Protein AF-A0A7S6SCW0-F1 (afdb_monomer_lite)

Structure (mmCIF, N/CA/C/O backbone):
data_AF-A0A7S6SCW0-F1
#
_entry.id   AF-A0A7S6SCW0-F1
#
loop_
_atom_site.group_PDB
_atom_site.id
_atom_site.type_symbol
_atom_site.label_atom_id
_atom_site.label_alt_id
_atom_site.label_comp_id
_atom_site.label_asym_id
_atom_site.label_entity_id
_atom_site.label_seq_id
_atom_site.pdbx_PDB_ins_code
_atom_site.Cartn_x
_atom_site.Cartn_y
_atom_site.Cartn_z
_atom_site.occupancy
_atom_site.B_iso_or_equiv
_atom_site.auth_seq_id
_atom_site.auth_comp_id
_atom_site.auth_asym_id
_atom_site.auth_atom_id
_atom_site.pdbx_PDB_model_num
ATOM 1 N N . MET A 1 1 ? -5.479 -10.228 -64.582 1.00 53.72 1 MET A N 1
ATOM 2 C CA . MET A 1 1 ? -6.394 -9.146 -64.143 1.00 53.72 1 MET A CA 1
ATOM 3 C C . MET A 1 1 ? -6.713 -9.190 -62.646 1.00 53.72 1 MET A C 1
ATOM 5 O O . MET A 1 1 ? -6.595 -8.155 -62.009 1.00 53.72 1 MET A O 1
ATOM 9 N N . PHE A 1 2 ? -7.020 -10.353 -62.052 1.00 53.50 2 PHE A N 1
ATOM 10 C CA . PHE A 1 2 ? -7.329 -10.479 -60.612 1.00 53.50 2 PHE A CA 1
ATOM 11 C C . PHE A 1 2 ? -6.229 -9.982 -59.652 1.00 53.50 2 PHE A C 1
ATOM 13 O O . PHE A 1 2 ? -6.534 -9.382 -58.626 1.00 53.50 2 PHE A O 1
ATOM 20 N N . ASN A 1 3 ? -4.953 -10.146 -60.015 1.00 61.44 3 ASN A N 1
ATOM 21 C CA . ASN A 1 3 ? -3.828 -9.763 -59.154 1.00 61.44 3 ASN A CA 1
ATOM 22 C C . ASN A 1 3 ? -3.668 -8.235 -58.979 1.00 61.44 3 ASN A C 1
ATOM 24 O O . ASN A 1 3 ? -3.210 -7.774 -57.938 1.00 61.44 3 ASN A O 1
ATOM 28 N N . SER A 1 4 ? -4.083 -7.434 -59.970 1.00 64.56 4 SER A N 1
ATOM 29 C CA . SER A 1 4 ? -4.028 -5.964 -59.875 1.00 64.56 4 SER A CA 1
ATOM 30 C C . SER A 1 4 ? -5.132 -5.397 -58.988 1.00 64.56 4 SER A C 1
ATOM 32 O O . SER A 1 4 ? -4.888 -4.445 -58.259 1.00 64.56 4 SER A O 1
ATOM 34 N N . ILE A 1 5 ? -6.328 -5.991 -59.016 1.00 69.31 5 ILE A N 1
ATOM 35 C CA . ILE A 1 5 ? -7.468 -5.528 -58.211 1.00 69.31 5 ILE A CA 1
ATOM 36 C C . ILE A 1 5 ? -7.221 -5.824 -56.728 1.00 69.31 5 ILE A C 1
ATOM 38 O O . ILE A 1 5 ? -7.450 -4.962 -55.886 1.00 69.31 5 ILE A O 1
ATOM 42 N N . TYR A 1 6 ? -6.674 -7.002 -56.412 1.00 76.06 6 TYR A N 1
ATOM 43 C CA . TYR A 1 6 ? -6.307 -7.352 -55.039 1.00 76.06 6 TYR A CA 1
ATOM 44 C C . TYR A 1 6 ? -5.252 -6.399 -54.462 1.00 76.06 6 TYR A C 1
ATOM 46 O O . TYR A 1 6 ? -5.401 -5.921 -53.342 1.00 76.06 6 TYR A O 1
ATOM 54 N N . LYS A 1 7 ? -4.225 -6.053 -55.249 1.00 70.25 7 LYS A N 1
ATOM 55 C CA . LYS A 1 7 ? -3.180 -5.117 -54.817 1.00 70.25 7 LYS A CA 1
ATOM 56 C C . LYS A 1 7 ? -3.740 -3.720 -54.517 1.00 70.25 7 LYS A C 1
ATOM 58 O O . LYS A 1 7 ? -3.428 -3.160 -53.477 1.00 70.25 7 LYS A O 1
ATOM 63 N N . ILE A 1 8 ? -4.642 -3.216 -55.361 1.00 76.88 8 ILE A N 1
ATOM 64 C CA . ILE A 1 8 ? -5.317 -1.925 -55.143 1.00 76.88 8 ILE A CA 1
ATOM 65 C C . ILE A 1 8 ? -6.169 -1.948 -53.864 1.00 76.88 8 ILE A C 1
ATOM 67 O O . ILE A 1 8 ? -6.161 -0.982 -53.106 1.00 76.88 8 ILE A O 1
ATOM 71 N N . LEU A 1 9 ? -6.881 -3.046 -53.592 1.00 73.75 9 LEU A N 1
ATOM 72 C CA . LEU A 1 9 ? -7.688 -3.187 -52.374 1.00 73.75 9 LEU A CA 1
ATOM 73 C C . LEU A 1 9 ? -6.825 -3.250 -51.105 1.00 73.75 9 LEU A C 1
ATOM 75 O O . LEU A 1 9 ? -7.188 -2.651 -50.094 1.00 73.75 9 LEU A O 1
ATOM 79 N N . VAL A 1 10 ? -5.675 -3.928 -51.162 1.00 78.81 10 VAL A N 1
ATOM 80 C CA . VAL A 1 10 ? -4.710 -3.969 -50.052 1.00 78.81 10 VAL A CA 1
ATOM 81 C C . VAL A 1 10 ? -4.093 -2.589 -49.817 1.00 78.81 10 VAL A C 1
ATOM 83 O O . VAL A 1 10 ? -4.071 -2.129 -48.678 1.00 78.81 10 VAL A O 1
ATOM 86 N N . ASP A 1 11 ? -3.677 -1.889 -50.874 1.00 77.44 11 ASP A N 1
ATOM 87 C CA . ASP A 1 11 ? -3.079 -0.552 -50.770 1.00 77.44 11 ASP A CA 1
ATOM 88 C C . ASP A 1 11 ? -4.089 0.480 -50.224 1.00 77.44 11 ASP A C 1
ATOM 90 O O . ASP A 1 11 ? -3.744 1.305 -49.371 1.00 77.44 11 ASP A O 1
ATOM 94 N N . LEU A 1 12 ? -5.363 0.398 -50.631 1.00 79.81 12 LEU A N 1
ATOM 95 C CA . LEU A 1 12 ? -6.448 1.216 -50.074 1.00 79.81 12 LEU A CA 1
ATOM 96 C C . LEU A 1 12 ? -6.732 0.877 -48.606 1.00 79.81 12 LEU A C 1
ATOM 98 O O . LEU A 1 12 ? -6.925 1.787 -47.801 1.00 79.81 12 LEU A O 1
ATOM 102 N N . GLY A 1 13 ? -6.718 -0.408 -48.244 1.00 81.38 13 GLY A N 1
ATOM 103 C CA . GLY A 1 13 ? -6.891 -0.857 -46.863 1.00 81.38 13 GLY A CA 1
ATOM 104 C C . GLY A 1 13 ? -5.778 -0.355 -45.945 1.00 81.38 13 GLY A C 1
ATOM 105 O O . GLY A 1 13 ? -6.064 0.188 -44.880 1.00 81.38 13 GLY A O 1
ATOM 106 N N . ILE A 1 14 ? -4.518 -0.459 -46.378 1.00 82.38 14 ILE A N 1
ATOM 107 C CA . ILE A 1 14 ? -3.354 0.043 -45.633 1.00 82.38 14 ILE A CA 1
ATOM 108 C C . ILE A 1 14 ? -3.441 1.562 -45.482 1.00 82.38 14 ILE A C 1
ATOM 110 O O . ILE A 1 14 ? -3.279 2.082 -44.380 1.00 82.38 14 ILE A O 1
ATOM 114 N N . THR A 1 15 ? -3.753 2.277 -46.565 1.00 81.81 15 THR A N 1
ATOM 115 C CA . THR A 1 15 ? -3.865 3.741 -46.539 1.00 81.81 15 THR A CA 1
ATOM 116 C C . THR A 1 15 ? -4.984 4.197 -45.601 1.00 81.81 15 THR A C 1
ATOM 118 O O . THR A 1 15 ? -4.776 5.091 -44.782 1.00 81.81 15 THR A O 1
ATOM 121 N N . ALA A 1 16 ? -6.149 3.545 -45.651 1.00 80.62 16 ALA A N 1
ATOM 122 C CA . ALA A 1 16 ? -7.259 3.825 -44.747 1.00 80.62 16 ALA A CA 1
ATOM 123 C C . ALA A 1 16 ? -6.897 3.539 -43.281 1.00 80.62 16 ALA A C 1
ATOM 125 O O . ALA A 1 16 ? -7.249 4.328 -42.404 1.00 80.62 16 ALA A O 1
ATOM 126 N N . TRP A 1 17 ? -6.150 2.463 -43.011 1.00 78.00 17 TRP A N 1
ATOM 127 C CA . TRP A 1 17 ? -5.697 2.132 -41.660 1.00 78.00 17 TRP A CA 1
ATOM 128 C C . TRP A 1 17 ? -4.715 3.175 -41.125 1.00 78.00 17 TRP A C 1
ATOM 130 O O . TRP A 1 17 ? -4.876 3.655 -40.008 1.00 78.00 17 TRP A O 1
ATOM 140 N N . VAL A 1 18 ? -3.732 3.587 -41.930 1.00 82.94 18 VAL A N 1
ATOM 141 C CA . VAL A 1 18 ? -2.757 4.620 -41.548 1.00 82.94 18 VAL A CA 1
ATOM 142 C C . VAL A 1 18 ? -3.455 5.952 -41.270 1.00 82.94 18 VAL A C 1
ATOM 144 O O . VAL A 1 18 ? -3.172 6.588 -40.256 1.00 82.94 18 VAL A O 1
ATOM 147 N N . ILE A 1 19 ? -4.411 6.356 -42.111 1.00 81.56 19 ILE A N 1
ATOM 148 C CA . ILE A 1 19 ? -5.198 7.577 -41.889 1.00 81.56 19 ILE A CA 1
ATOM 149 C C . ILE A 1 19 ? -6.021 7.457 -40.605 1.00 81.56 19 ILE A C 1
ATOM 151 O O . ILE A 1 19 ? -6.000 8.370 -39.784 1.00 81.56 19 ILE A O 1
ATOM 155 N N . PHE A 1 20 ? -6.700 6.329 -40.389 1.00 83.38 20 PHE A N 1
ATOM 156 C CA . PHE A 1 20 ? -7.462 6.091 -39.167 1.00 83.38 20 PHE A CA 1
ATOM 157 C C . PHE A 1 20 ? -6.573 6.138 -37.919 1.00 83.38 20 PHE A C 1
ATOM 159 O O . PHE A 1 20 ? -6.935 6.783 -36.939 1.00 83.38 20 PHE A O 1
ATOM 166 N N . ALA A 1 21 ? -5.386 5.531 -37.965 1.00 77.50 21 ALA A N 1
ATOM 167 C CA . ALA A 1 21 ? -4.415 5.563 -36.877 1.00 77.50 21 ALA A CA 1
ATOM 168 C C . ALA A 1 21 ? -3.944 6.988 -36.574 1.00 77.50 21 ALA A C 1
ATOM 170 O O . ALA A 1 21 ? -3.898 7.385 -35.414 1.00 77.50 21 ALA A O 1
ATOM 171 N N . LEU A 1 22 ? -3.636 7.777 -37.607 1.00 76.69 22 LEU A N 1
ATOM 172 C CA . LEU A 1 22 ? -3.227 9.173 -37.452 1.00 76.69 22 LEU A CA 1
ATOM 173 C C . LEU A 1 22 ? -4.361 10.038 -36.895 1.00 76.69 22 LEU A C 1
ATOM 175 O O . LEU A 1 22 ? -4.122 10.862 -36.014 1.00 76.69 22 LEU A O 1
ATOM 179 N N . VAL A 1 23 ? -5.596 9.826 -37.353 1.00 78.81 23 VAL A N 1
ATOM 180 C CA . VAL A 1 23 ? -6.781 10.517 -36.829 1.00 78.81 23 VAL A CA 1
ATOM 181 C C . VAL A 1 23 ? -7.036 10.114 -35.381 1.00 78.81 23 VAL A C 1
ATOM 183 O O . VAL A 1 23 ? -7.253 10.990 -34.554 1.00 78.81 23 VAL A O 1
ATOM 186 N N . ALA A 1 24 ? -6.946 8.831 -35.033 1.00 73.44 24 ALA A N 1
ATOM 187 C CA . ALA A 1 24 ? -7.078 8.370 -33.655 1.00 73.44 24 ALA A CA 1
ATOM 188 C C . ALA A 1 24 ? -5.984 8.978 -32.765 1.00 73.44 24 ALA A C 1
ATOM 190 O O . ALA A 1 24 ? -6.291 9.566 -31.732 1.00 73.44 24 ALA A O 1
ATOM 191 N N . LEU A 1 25 ? -4.720 8.940 -33.190 1.00 74.81 25 LEU A N 1
ATOM 192 C CA . LEU A 1 25 ? -3.617 9.572 -32.464 1.00 74.81 25 LEU A CA 1
ATOM 193 C C . LEU A 1 25 ? -3.810 11.083 -32.317 1.00 74.81 25 LEU A C 1
ATOM 195 O O . LEU A 1 25 ? -3.434 11.633 -31.290 1.00 74.81 25 LEU A O 1
ATOM 199 N N . PHE A 1 26 ? -4.410 11.760 -33.298 1.00 77.12 26 PHE A N 1
ATOM 200 C CA . PHE A 1 26 ? -4.686 13.195 -33.235 1.00 77.12 26 PHE A CA 1
ATOM 201 C C . PHE A 1 26 ? -5.904 13.540 -32.367 1.00 77.12 26 PHE A C 1
ATOM 203 O O . PHE A 1 26 ? -5.857 14.498 -31.600 1.00 77.12 26 PHE A O 1
ATOM 210 N N . VAL A 1 27 ? -6.984 12.762 -32.444 1.00 75.00 27 VAL A N 1
ATOM 211 C CA . VAL A 1 27 ? -8.195 12.944 -31.628 1.00 75.00 27 VAL A CA 1
ATOM 212 C C . VAL A 1 27 ? -7.889 12.635 -30.165 1.00 75.00 27 VAL A C 1
ATOM 214 O O . VAL A 1 27 ? -8.229 13.414 -29.276 1.00 75.00 27 VAL A O 1
ATOM 217 N N . PHE A 1 28 ? -7.165 11.546 -29.911 1.00 68.06 28 PHE A N 1
ATOM 218 C CA . PHE A 1 28 ? -6.755 11.135 -28.572 1.00 68.06 28 PHE A CA 1
ATOM 219 C C . PHE A 1 28 ? -5.410 11.723 -28.149 1.00 68.06 28 PHE A C 1
ATOM 221 O O . PHE A 1 28 ? -4.964 11.439 -27.044 1.00 68.06 28 PHE A O 1
ATOM 228 N N . ARG A 1 29 ? -4.775 12.588 -28.956 1.00 68.25 29 ARG A N 1
ATOM 229 C CA . ARG A 1 29 ? -3.502 13.263 -28.628 1.00 68.25 29 ARG A CA 1
ATOM 230 C C . ARG A 1 29 ? -3.563 13.921 -27.267 1.00 68.25 29 ARG A C 1
ATOM 232 O O . ARG A 1 29 ? -2.603 13.830 -26.518 1.00 68.25 29 ARG A O 1
ATOM 239 N N . LYS A 1 30 ? -4.663 14.621 -26.974 1.00 65.38 30 LYS A N 1
ATOM 240 C CA . LYS A 1 30 ? -4.815 15.332 -25.706 1.00 65.38 30 LYS A CA 1
ATOM 241 C C . LYS A 1 30 ? -4.896 14.337 -24.555 1.00 65.38 30 LYS A C 1
ATOM 243 O O . LYS A 1 30 ? -4.104 14.439 -23.641 1.00 65.38 30 LYS A O 1
ATOM 248 N N . SER A 1 31 ? -5.735 13.311 -24.665 1.00 61.03 31 SER A N 1
ATOM 249 C CA . SER A 1 31 ? -5.842 12.256 -23.653 1.00 61.03 31 SER A CA 1
ATOM 250 C C . SER A 1 31 ? -4.557 11.440 -23.487 1.00 61.03 31 SER A C 1
ATOM 252 O O . SER A 1 31 ? -4.236 11.058 -22.373 1.00 61.03 31 SER A O 1
ATOM 254 N N . LEU A 1 32 ? -3.802 11.192 -24.561 1.00 61.16 32 LEU A N 1
ATOM 255 C CA . LEU A 1 32 ? -2.509 10.506 -24.529 1.00 61.16 32 LEU A CA 1
ATOM 256 C C . LEU A 1 32 ? -1.419 11.391 -23.930 1.00 61.16 32 LEU A C 1
ATOM 258 O O . LEU A 1 32 ? -0.628 10.906 -23.134 1.00 61.16 32 LEU A O 1
ATOM 262 N N . MET A 1 33 ? -1.387 12.680 -24.269 1.00 60.34 33 MET A N 1
ATOM 263 C CA . MET A 1 33 ? -0.472 13.638 -23.650 1.00 60.34 33 MET A CA 1
ATOM 264 C C . MET A 1 33 ? -0.832 13.893 -22.192 1.00 60.34 33 MET A C 1
ATOM 266 O O . MET A 1 33 ? 0.076 14.003 -21.386 1.00 60.34 33 MET A O 1
ATOM 270 N N . ASP A 1 34 ? -2.113 13.912 -21.832 1.00 56.69 34 ASP A N 1
ATOM 271 C CA . ASP A 1 34 ? -2.579 13.987 -20.448 1.00 56.69 34 ASP A CA 1
ATOM 272 C C . ASP A 1 34 ? -2.234 12.687 -19.704 1.00 56.69 34 ASP A C 1
ATOM 274 O O . ASP A 1 34 ? -1.825 12.736 -18.554 1.00 56.69 34 ASP A O 1
ATOM 278 N N . LEU A 1 35 ? -2.302 11.520 -20.356 1.00 53.94 35 LEU A N 1
ATOM 279 C CA . LEU A 1 35 ? -1.881 10.236 -19.783 1.00 53.94 35 LEU A CA 1
ATOM 280 C C . LEU A 1 35 ? -0.360 10.173 -19.575 1.00 53.94 35 LEU A C 1
ATOM 282 O O . LEU A 1 35 ? 0.098 9.765 -18.512 1.00 53.94 35 LEU A O 1
ATOM 286 N N . ILE A 1 36 ? 0.423 10.603 -20.565 1.00 59.25 36 ILE A N 1
ATOM 287 C CA . ILE A 1 36 ? 1.889 10.680 -20.496 1.00 59.25 36 ILE A CA 1
ATOM 288 C C . ILE A 1 36 ? 2.311 11.749 -19.487 1.00 59.25 36 ILE A C 1
ATOM 290 O O . ILE A 1 36 ? 3.219 11.520 -18.695 1.00 59.25 36 ILE A O 1
ATOM 294 N N . SER A 1 37 ? 1.632 12.894 -19.466 1.00 50.91 37 SER A N 1
ATOM 295 C CA . SER A 1 37 ? 1.847 13.953 -18.486 1.00 50.91 37 SER A CA 1
ATOM 296 C C . SER A 1 37 ? 1.495 13.452 -17.094 1.00 50.91 37 SER A C 1
ATOM 298 O O . SER A 1 37 ? 2.306 13.632 -16.200 1.00 50.91 37 SER A O 1
ATOM 300 N N . ASN A 1 38 ? 0.394 12.725 -16.901 1.00 52.09 38 ASN A N 1
ATOM 301 C CA . ASN A 1 38 ? 0.067 12.094 -15.624 1.00 52.09 38 ASN A CA 1
ATOM 302 C C . ASN A 1 38 ? 1.115 11.053 -15.221 1.00 52.09 38 ASN A C 1
ATOM 304 O O . ASN A 1 38 ? 1.519 11.051 -14.070 1.00 52.09 38 ASN A O 1
ATOM 308 N N . LEU A 1 39 ? 1.638 10.241 -16.143 1.00 54.25 39 LEU A N 1
ATOM 309 C CA . LEU A 1 39 ? 2.748 9.315 -15.872 1.00 54.25 39 LEU A CA 1
ATOM 310 C C . LEU A 1 39 ? 4.043 10.042 -15.473 1.00 54.25 39 LEU A C 1
ATOM 312 O O . LEU A 1 39 ? 4.766 9.576 -14.600 1.00 54.25 39 LEU A O 1
ATOM 316 N N . HIS A 1 40 ? 4.323 11.200 -16.071 1.00 48.91 40 HIS A N 1
ATOM 317 C CA . HIS A 1 40 ? 5.503 12.013 -15.763 1.00 48.91 40 HIS A CA 1
ATOM 318 C C . HIS A 1 40 ? 5.323 12.881 -14.500 1.00 48.91 40 HIS A C 1
ATOM 320 O O . HIS A 1 40 ? 6.300 13.268 -13.855 1.00 48.91 40 HIS A O 1
ATOM 326 N N . THR A 1 41 ? 4.070 13.188 -14.150 1.00 43.94 41 THR A N 1
ATOM 327 C CA . THR A 1 41 ? 3.652 13.944 -12.956 1.00 43.94 41 THR A CA 1
ATOM 328 C C . THR A 1 41 ? 3.308 13.018 -11.788 1.00 43.94 41 THR A C 1
ATOM 330 O O . THR A 1 41 ? 3.224 13.492 -10.659 1.00 43.94 41 THR A O 1
ATOM 333 N N . PHE A 1 42 ? 3.249 11.699 -12.022 1.00 45.41 42 PHE A N 1
ATOM 334 C CA . PHE A 1 42 ? 3.395 10.616 -11.043 1.00 45.41 42 PHE A CA 1
ATOM 335 C C . PHE A 1 42 ? 4.820 10.640 -10.450 1.00 45.41 42 PHE A C 1
ATOM 337 O O . PHE A 1 42 ? 5.556 9.658 -10.400 1.00 45.41 42 PHE A O 1
ATOM 344 N N . ARG A 1 43 ? 5.237 11.807 -9.948 1.00 40.66 43 ARG A N 1
ATOM 345 C CA . ARG A 1 43 ? 6.178 11.873 -8.842 1.00 40.66 43 ARG A CA 1
ATOM 346 C C . ARG A 1 43 ? 5.514 11.076 -7.726 1.00 40.66 43 ARG A C 1
ATOM 348 O O . ARG A 1 43 ? 4.335 11.280 -7.452 1.00 40.66 43 ARG A O 1
ATOM 355 N N . PHE A 1 44 ? 6.287 10.214 -7.077 1.00 46.75 44 PHE A N 1
ATOM 356 C CA . PHE A 1 44 ? 5.950 9.336 -5.945 1.00 46.75 44 PHE A CA 1
ATOM 357 C C . PHE A 1 44 ? 5.114 9.946 -4.795 1.00 46.75 44 PHE A C 1
ATOM 359 O O . PHE A 1 44 ? 4.772 9.252 -3.843 1.00 46.75 44 PHE A O 1
ATOM 366 N N . LYS A 1 45 ? 4.782 11.237 -4.861 1.00 36.62 45 LYS A N 1
ATOM 367 C CA . LYS A 1 45 ? 4.000 11.987 -3.888 1.00 36.62 45 LYS A CA 1
ATOM 368 C C . LYS A 1 45 ? 2.517 11.587 -3.846 1.00 36.62 45 LYS A C 1
ATOM 370 O O . LYS A 1 45 ? 1.936 11.684 -2.774 1.00 36.62 45 LYS A O 1
ATOM 375 N N . ASP A 1 46 ? 1.951 11.069 -4.943 1.00 38.47 46 ASP A N 1
ATOM 376 C CA . ASP A 1 46 ? 0.525 10.690 -5.037 1.00 38.47 46 ASP A CA 1
ATOM 377 C C . ASP A 1 46 ? 0.308 9.171 -5.170 1.00 38.47 46 ASP A C 1
ATOM 379 O O . ASP A 1 46 ? -0.538 8.691 -5.931 1.00 38.47 46 ASP A O 1
ATOM 383 N N . PHE A 1 47 ? 1.078 8.385 -4.411 1.00 43.47 47 PHE A N 1
ATOM 384 C CA . PHE A 1 47 ? 0.846 6.949 -4.243 1.00 43.47 47 PHE A CA 1
ATOM 385 C C . PHE A 1 47 ? -0.558 6.709 -3.640 1.00 43.47 47 PHE A C 1
ATOM 387 O O . PHE A 1 47 ? -0.764 6.780 -2.425 1.00 43.47 47 PHE A O 1
ATOM 394 N N . GLY A 1 48 ? -1.543 6.443 -4.506 1.00 41.97 48 GLY A N 1
ATOM 395 C CA . GLY A 1 48 ? -2.845 5.886 -4.123 1.00 41.97 48 GLY A CA 1
ATOM 396 C C . GLY A 1 48 ? -4.108 6.683 -4.442 1.00 41.97 48 GLY A C 1
ATOM 397 O O . GLY A 1 48 ? -5.194 6.181 -4.172 1.00 41.97 48 GLY A O 1
ATOM 398 N N . VAL A 1 49 ? -4.026 7.884 -5.023 1.00 37.06 49 VAL A N 1
ATOM 399 C CA . VAL A 1 49 ? -5.225 8.748 -5.169 1.00 37.06 49 VAL A CA 1
ATOM 400 C C . VAL A 1 49 ? -5.876 8.669 -6.565 1.00 37.06 49 VAL A C 1
ATOM 402 O O . VAL A 1 49 ? -7.022 9.068 -6.747 1.00 37.06 49 VAL A O 1
ATOM 405 N N . GLY A 1 50 ? -5.189 8.111 -7.568 1.00 36.25 50 GLY A N 1
ATOM 406 C CA . GLY A 1 50 ? -5.589 8.233 -8.981 1.00 36.25 50 GLY A CA 1
ATOM 407 C C . GLY A 1 50 ? -6.483 7.142 -9.591 1.00 36.25 50 GLY A C 1
ATOM 408 O O . GLY A 1 50 ? -6.895 7.307 -10.735 1.00 36.25 50 GLY A O 1
ATOM 409 N N . PHE A 1 51 ? -6.787 6.033 -8.904 1.00 43.84 51 PHE A N 1
ATOM 410 C CA . PHE A 1 51 ? -7.359 4.838 -9.566 1.00 43.84 51 PHE A CA 1
ATOM 411 C C . PHE A 1 51 ? -8.771 4.417 -9.121 1.00 43.84 51 PHE A C 1
ATOM 413 O O . PHE A 1 51 ? -9.223 3.329 -9.465 1.00 43.84 51 PHE A O 1
ATOM 420 N N . LEU A 1 52 ? -9.532 5.290 -8.453 1.00 35.16 52 LEU A N 1
ATOM 421 C CA . LEU A 1 52 ? -10.912 5.004 -8.015 1.00 35.16 52 LEU A CA 1
ATOM 422 C C . LEU A 1 52 ? -11.959 4.862 -9.145 1.00 35.16 52 LEU A C 1
ATOM 424 O O . LEU A 1 52 ? -13.143 4.746 -8.853 1.00 35.16 52 LEU A O 1
ATOM 428 N N . ASN A 1 53 ? -11.570 4.829 -10.423 1.00 31.20 53 ASN A N 1
ATOM 429 C CA . ASN A 1 53 ? -12.510 4.695 -11.540 1.00 31.20 53 ASN A CA 1
ATOM 430 C C . ASN A 1 53 ? -12.058 3.652 -12.570 1.00 31.20 53 ASN A C 1
ATOM 432 O O . ASN A 1 53 ? -11.720 3.985 -13.704 1.00 31.20 53 ASN A O 1
ATOM 436 N N . ARG A 1 54 ? -12.084 2.375 -12.179 1.00 29.45 54 ARG A N 1
ATOM 437 C CA . ARG A 1 54 ? -12.478 1.262 -13.061 1.00 29.45 54 ARG A CA 1
ATOM 438 C C . ARG A 1 54 ? -12.621 -0.019 -12.244 1.00 29.45 54 ARG A C 1
ATOM 440 O O . ARG A 1 54 ? -11.646 -0.713 -11.981 1.00 29.45 54 ARG A O 1
ATOM 447 N N . SER A 1 55 ? -13.850 -0.331 -11.843 1.00 38.50 55 SER A N 1
ATOM 448 C CA . SER A 1 55 ? -14.216 -1.715 -11.565 1.00 38.50 55 SER A CA 1
ATOM 449 C C . SER A 1 55 ? -14.393 -2.410 -12.909 1.00 38.50 55 SER A C 1
ATOM 451 O O . SER A 1 55 ? -15.280 -2.006 -13.650 1.00 38.50 55 SER A O 1
ATOM 453 N N . ASP A 1 56 ? -13.586 -3.418 -13.216 1.00 31.81 56 ASP A N 1
ATOM 454 C CA . ASP A 1 56 ? -13.986 -4.490 -14.127 1.00 31.81 56 ASP A CA 1
ATOM 455 C C . ASP A 1 56 ? -13.196 -5.767 -13.800 1.00 31.81 56 ASP A C 1
ATOM 457 O O . ASP A 1 56 ? -11.970 -5.808 -13.865 1.00 31.81 56 ASP A O 1
ATOM 461 N N . SER A 1 57 ? -13.964 -6.787 -13.407 1.00 33.09 57 SER A N 1
ATOM 462 C CA . SER A 1 57 ? -13.674 -8.228 -13.376 1.00 33.09 57 SER A CA 1
ATOM 463 C C . SER A 1 57 ? -12.320 -8.698 -12.819 1.00 33.09 57 SER A C 1
ATOM 465 O O . SER A 1 57 ? -11.330 -8.817 -13.540 1.00 33.09 57 SER A O 1
ATOM 467 N N . VAL A 1 58 ? -12.328 -9.121 -11.553 1.00 32.53 58 VAL A N 1
ATOM 468 C CA . VAL A 1 58 ? -11.280 -9.969 -10.967 1.00 32.53 58 VAL A CA 1
ATOM 469 C C . VAL A 1 58 ? -11.452 -11.396 -11.497 1.00 32.53 58 VAL A C 1
ATOM 471 O O . VAL A 1 58 ? -12.411 -12.080 -11.144 1.00 32.53 58 VAL A O 1
ATOM 474 N N . ALA A 1 59 ? -10.528 -11.843 -12.349 1.00 29.59 59 ALA A N 1
ATOM 475 C CA . ALA A 1 59 ? -10.329 -13.259 -12.633 1.00 29.59 59 ALA A CA 1
ATOM 476 C C . ALA A 1 59 ? -9.396 -13.844 -11.564 1.00 29.59 59 ALA A C 1
ATOM 478 O O . ALA A 1 59 ? -8.279 -13.374 -11.357 1.00 29.59 59 ALA A O 1
ATOM 479 N N . GLU A 1 60 ? -9.889 -14.860 -10.869 1.00 35.16 60 GLU A N 1
ATOM 480 C CA . GLU A 1 60 ? -9.221 -15.563 -9.781 1.00 35.16 60 GLU A CA 1
ATOM 481 C C . GLU A 1 60 ? -8.063 -16.411 -10.343 1.00 35.16 60 GLU A C 1
ATOM 483 O O . GLU A 1 60 ? -8.282 -17.458 -10.950 1.00 35.16 60 GLU A O 1
ATOM 488 N N . SER A 1 61 ? -6.811 -15.962 -10.188 1.00 26.77 61 SER A N 1
ATOM 489 C CA . SER A 1 61 ? -5.642 -16.783 -10.524 1.00 26.77 61 SER A CA 1
ATOM 490 C C . SER A 1 61 ? -5.075 -17.437 -9.268 1.00 26.77 61 SER A C 1
ATOM 492 O O . SER A 1 61 ? -4.522 -16.778 -8.387 1.00 26.77 61 SER A O 1
ATOM 494 N N . THR A 1 62 ? -5.204 -18.757 -9.209 1.00 32.03 62 THR A N 1
ATOM 495 C CA . THR A 1 62 ? -4.648 -19.643 -8.187 1.00 32.03 62 THR A CA 1
ATOM 496 C C . THR A 1 62 ? -3.131 -19.449 -8.065 1.00 32.03 62 THR A C 1
ATOM 498 O O . THR A 1 62 ? -2.378 -19.752 -8.991 1.00 32.03 62 TH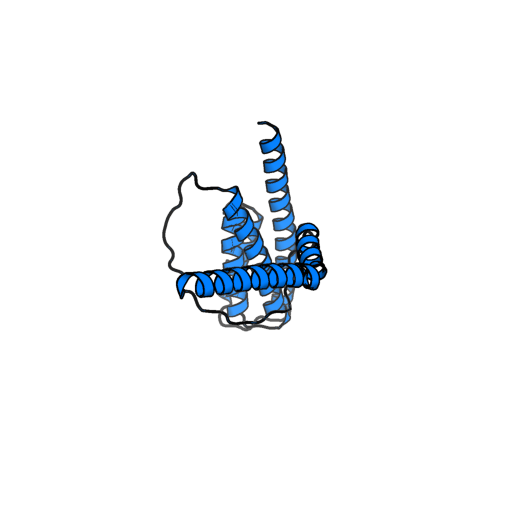R A O 1
ATOM 501 N N . VAL A 1 63 ? -2.666 -18.962 -6.912 1.00 31.47 63 VAL A N 1
ATOM 502 C CA . VAL A 1 63 ? -1.237 -18.792 -6.613 1.00 31.47 63 VAL A CA 1
ATOM 503 C C . VAL A 1 63 ? -0.608 -20.167 -6.372 1.00 31.47 63 VAL A C 1
ATOM 505 O O . VAL A 1 63 ? -0.831 -20.795 -5.339 1.00 31.47 63 VAL A O 1
ATOM 508 N N . LYS A 1 64 ? 0.195 -20.642 -7.331 1.00 29.78 64 LYS A N 1
ATOM 509 C CA . LYS A 1 64 ? 1.174 -21.713 -7.107 1.00 29.78 64 LYS A CA 1
ATOM 510 C C . LYS A 1 64 ? 2.487 -21.090 -6.650 1.00 29.78 64 LYS A C 1
ATOM 512 O O . LYS A 1 64 ? 3.211 -20.485 -7.433 1.00 29.78 64 LYS A O 1
ATOM 517 N N . THR A 1 65 ? 2.792 -21.277 -5.375 1.00 39.25 65 THR A N 1
ATOM 518 C CA . THR A 1 65 ? 4.093 -20.992 -4.774 1.00 39.25 65 THR A CA 1
ATOM 519 C C . THR A 1 65 ? 5.124 -21.975 -5.330 1.00 39.25 65 THR A C 1
ATOM 521 O O . THR A 1 65 ? 4.985 -23.186 -5.157 1.00 39.25 65 THR A O 1
ATOM 524 N N . THR A 1 66 ? 6.170 -21.497 -6.004 1.00 33.44 66 THR A N 1
ATOM 525 C CA . THR A 1 66 ? 7.365 -22.309 -6.284 1.00 33.44 66 THR A CA 1
ATOM 526 C C . THR A 1 66 ? 8.608 -21.425 -6.355 1.00 33.44 66 THR A C 1
ATOM 528 O O . THR A 1 66 ? 8.734 -20.611 -7.259 1.00 33.44 66 THR A O 1
ATOM 531 N N . GLY A 1 67 ? 9.500 -21.623 -5.379 1.00 27.75 67 GLY A N 1
ATOM 532 C CA . GLY A 1 67 ? 10.945 -21.794 -5.564 1.00 27.75 67 GLY A CA 1
ATOM 533 C C . GLY A 1 67 ? 11.778 -20.667 -6.180 1.00 27.75 67 GLY A C 1
ATOM 534 O O . GLY A 1 67 ? 11.709 -20.416 -7.374 1.00 27.75 67 GLY A O 1
ATOM 535 N N . THR A 1 68 ? 12.669 -20.129 -5.341 1.00 36.88 68 THR A N 1
ATOM 536 C CA . THR A 1 68 ? 14.087 -19.825 -5.619 1.00 36.88 68 THR A CA 1
ATOM 537 C C . THR A 1 68 ? 14.412 -19.072 -6.914 1.00 36.88 68 THR A C 1
ATOM 539 O O . THR A 1 68 ? 14.448 -19.652 -7.995 1.00 36.88 68 THR A O 1
ATOM 542 N N . LEU A 1 69 ? 14.809 -17.801 -6.796 1.00 33.88 69 LEU A N 1
ATOM 543 C CA . LEU A 1 69 ? 15.586 -17.139 -7.845 1.00 33.88 69 LEU A CA 1
ATOM 544 C C . LEU A 1 69 ? 16.885 -16.569 -7.280 1.00 33.88 69 LEU A C 1
ATOM 546 O O . LEU A 1 69 ? 16.951 -15.442 -6.796 1.00 33.88 69 LEU A O 1
ATOM 550 N N . GLU A 1 70 ? 17.917 -17.405 -7.395 1.00 29.73 70 GLU A N 1
ATOM 551 C CA . GLU A 1 70 ? 19.297 -16.986 -7.599 1.00 29.73 70 GLU A CA 1
ATOM 552 C C . GLU A 1 70 ? 19.404 -15.991 -8.769 1.00 29.73 70 GLU A C 1
ATOM 554 O O . GLU A 1 70 ? 18.799 -16.165 -9.827 1.00 29.73 70 GLU A O 1
ATOM 559 N N . ASN A 1 71 ? 20.220 -14.963 -8.535 1.00 41.47 71 ASN A N 1
ATOM 560 C CA . ASN A 1 71 ? 21.156 -14.303 -9.445 1.00 41.47 71 ASN A CA 1
ATOM 561 C C . ASN A 1 71 ? 20.762 -14.094 -10.925 1.00 41.47 71 ASN A C 1
ATOM 563 O O . ASN A 1 71 ? 20.721 -15.009 -11.743 1.00 41.47 71 ASN A O 1
ATOM 567 N N . GLY A 1 72 ? 20.690 -12.812 -11.308 1.00 30.72 72 GLY A N 1
ATOM 568 C CA . GLY A 1 72 ? 21.162 -12.377 -12.630 1.00 30.72 72 GLY A CA 1
ATOM 569 C C . GLY A 1 72 ? 20.121 -12.015 -13.691 1.00 30.72 72 GLY A C 1
ATOM 570 O O . GLY A 1 72 ? 20.488 -11.875 -14.854 1.00 30.72 72 GLY A O 1
ATOM 571 N N . ARG A 1 73 ? 18.840 -11.817 -13.351 1.00 30.02 73 ARG A N 1
ATOM 572 C CA . ARG A 1 73 ? 17.826 -11.361 -14.326 1.00 30.02 73 ARG A CA 1
ATOM 573 C C . ARG A 1 73 ? 17.194 -10.028 -13.928 1.00 30.02 73 ARG A C 1
ATOM 575 O O . ARG A 1 73 ? 16.248 -9.980 -13.153 1.00 30.02 73 ARG A O 1
ATOM 582 N N . THR A 1 74 ? 17.749 -8.956 -14.502 1.00 35.81 74 THR A N 1
ATOM 583 C CA . THR A 1 74 ? 17.125 -7.631 -14.694 1.00 35.81 74 THR A CA 1
ATOM 584 C C . THR A 1 74 ? 16.371 -7.078 -13.476 1.00 35.81 74 THR A C 1
ATOM 586 O O . THR A 1 74 ? 15.146 -6.940 -13.505 1.00 35.81 74 THR A O 1
ATOM 589 N N . GLN A 1 75 ? 17.113 -6.710 -12.425 1.00 44.78 75 GLN A N 1
ATOM 590 C CA . GLN A 1 75 ? 16.586 -6.002 -11.245 1.00 44.78 75 GLN A CA 1
ATOM 591 C C . GLN A 1 75 ? 15.829 -4.709 -11.610 1.00 44.78 75 GLN A C 1
ATOM 593 O O . GLN A 1 75 ? 14.849 -4.369 -10.960 1.00 44.78 75 GLN A O 1
ATOM 598 N N . ASN A 1 76 ? 16.187 -4.035 -12.708 1.00 40.78 76 ASN A N 1
ATOM 599 C CA . ASN A 1 76 ? 15.588 -2.739 -13.053 1.00 40.78 76 ASN A CA 1
ATOM 600 C C . ASN A 1 76 ? 14.123 -2.819 -13.533 1.00 40.78 76 ASN A C 1
ATOM 602 O O . ASN A 1 76 ? 13.387 -1.852 -13.380 1.00 40.78 76 ASN A O 1
ATOM 606 N N . GLY A 1 77 ? 13.683 -3.949 -14.104 1.00 38.81 77 GLY A N 1
ATOM 607 C CA . GLY A 1 77 ? 12.324 -4.093 -14.656 1.00 38.81 77 GLY A CA 1
ATOM 608 C C . GLY A 1 77 ? 11.322 -4.743 -13.700 1.00 38.81 77 GLY A C 1
ATOM 609 O O . GLY A 1 77 ? 10.150 -4.375 -13.690 1.00 38.81 77 GLY A O 1
ATOM 610 N N . ARG A 1 78 ? 11.782 -5.692 -12.871 1.00 48.31 78 ARG A N 1
ATOM 611 C CA . ARG A 1 78 ? 10.936 -6.332 -11.852 1.00 48.31 78 ARG A CA 1
ATOM 612 C C . ARG A 1 78 ? 10.593 -5.364 -10.723 1.00 48.31 78 ARG A C 1
ATOM 614 O O . ARG A 1 78 ? 9.440 -5.325 -10.321 1.00 48.31 78 ARG A O 1
ATOM 621 N N . ASN A 1 79 ? 11.528 -4.506 -10.312 1.00 59.88 79 ASN A N 1
ATOM 622 C CA . ASN A 1 79 ? 11.285 -3.557 -9.224 1.00 59.88 79 ASN A CA 1
ATOM 623 C C . ASN A 1 79 ? 10.152 -2.566 -9.542 1.00 59.88 79 ASN A C 1
ATOM 625 O O . ASN A 1 79 ? 9.344 -2.282 -8.667 1.00 59.88 79 ASN A O 1
ATOM 629 N N . PHE A 1 80 ? 10.022 -2.093 -10.792 1.00 65.69 80 PHE A N 1
ATOM 630 C CA . PHE A 1 80 ? 8.964 -1.136 -11.149 1.00 65.69 80 PHE A CA 1
ATOM 631 C C . PHE A 1 80 ? 7.550 -1.703 -11.001 1.00 65.69 80 PHE A C 1
ATOM 633 O O . PHE A 1 80 ? 6.667 -1.044 -10.452 1.00 65.69 80 PHE A O 1
ATOM 640 N N . LEU A 1 81 ? 7.341 -2.932 -11.474 1.00 72.94 81 LEU A N 1
ATOM 641 C CA . LEU A 1 81 ? 6.047 -3.595 -11.363 1.00 72.94 81 LEU A CA 1
ATOM 642 C C . LEU A 1 81 ? 5.696 -3.875 -9.894 1.00 72.94 81 LEU A C 1
ATOM 644 O O . LEU A 1 81 ? 4.553 -3.679 -9.495 1.00 72.94 81 LEU A O 1
ATOM 648 N N . GLU A 1 82 ? 6.681 -4.265 -9.084 1.00 79.31 82 GLU A N 1
ATOM 649 C CA . GLU A 1 82 ? 6.494 -4.488 -7.645 1.00 79.31 82 GLU A CA 1
ATOM 650 C C . GLU A 1 82 ? 6.176 -3.182 -6.896 1.00 79.31 82 GLU A C 1
ATOM 652 O O . GLU A 1 82 ? 5.273 -3.180 -6.062 1.00 79.31 82 GLU A O 1
ATOM 657 N N . PHE A 1 83 ? 6.810 -2.049 -7.244 1.00 77.56 83 PHE A N 1
ATOM 658 C CA . PHE A 1 83 ? 6.444 -0.736 -6.686 1.00 77.56 83 PHE A CA 1
ATOM 659 C C . PHE A 1 83 ? 4.987 -0.378 -7.006 1.00 77.56 83 PHE A C 1
ATOM 661 O O . PHE A 1 83 ? 4.259 0.103 -6.136 1.00 77.56 83 PHE A O 1
ATOM 668 N N . TYR A 1 84 ? 4.562 -0.603 -8.254 1.00 83.00 84 TYR A N 1
ATOM 669 C CA . TYR A 1 84 ? 3.189 -0.338 -8.678 1.00 83.00 84 TYR A CA 1
ATOM 670 C C . TYR A 1 84 ? 2.186 -1.172 -7.874 1.00 83.00 84 TYR A C 1
ATOM 672 O O . TYR A 1 84 ? 1.254 -0.609 -7.297 1.00 83.00 84 TYR A O 1
ATOM 680 N N . TRP A 1 85 ? 2.397 -2.490 -7.796 1.00 86.38 85 TRP A N 1
ATOM 681 C CA . TRP A 1 85 ? 1.497 -3.387 -7.068 1.00 86.38 85 TRP A CA 1
ATOM 682 C C . TRP A 1 85 ? 1.475 -3.102 -5.572 1.00 86.38 85 TRP A C 1
ATOM 684 O O . TRP A 1 85 ? 0.402 -3.050 -4.980 1.00 86.38 85 TRP A O 1
ATOM 694 N N . LEU A 1 86 ? 2.624 -2.781 -4.977 1.00 88.31 86 LEU A N 1
ATOM 695 C CA . LEU A 1 86 ? 2.688 -2.336 -3.589 1.00 88.31 86 LEU A CA 1
ATOM 696 C C . LEU A 1 86 ? 1.786 -1.117 -3.339 1.00 88.31 86 LEU A C 1
ATOM 698 O O . LEU A 1 86 ? 1.026 -1.078 -2.370 1.00 88.31 86 LEU A O 1
ATOM 702 N N . GLY A 1 87 ? 1.858 -0.111 -4.212 1.00 84.69 87 GLY A N 1
ATOM 703 C CA . GLY A 1 87 ? 1.038 1.094 -4.094 1.00 84.69 87 GLY A CA 1
ATOM 704 C C . GLY A 1 87 ? -0.443 0.830 -4.282 1.00 84.69 87 GLY A C 1
ATOM 705 O O . GLY A 1 87 ? -1.267 1.350 -3.521 1.00 84.69 87 GLY A O 1
ATOM 706 N N . HIS A 1 88 ? -0.766 0.013 -5.280 1.00 87.31 88 HIS A N 1
ATOM 707 C CA . HIS A 1 88 ? -2.117 -0.450 -5.543 1.00 87.31 88 HIS A CA 1
ATOM 708 C C . HIS A 1 88 ? -2.705 -1.145 -4.310 1.00 87.31 88 HIS A C 1
ATOM 710 O O . HIS A 1 88 ? -3.748 -0.720 -3.815 1.00 87.31 88 HIS A O 1
ATOM 716 N N . ASP A 1 89 ? -2.013 -2.139 -3.760 1.00 92.06 89 ASP A N 1
ATOM 717 C CA . ASP A 1 89 ? -2.550 -2.981 -2.693 1.00 92.06 89 ASP A CA 1
ATOM 718 C C . ASP A 1 89 ? -2.696 -2.234 -1.372 1.00 92.06 89 ASP A C 1
ATOM 720 O O . ASP A 1 89 ? -3.711 -2.394 -0.692 1.00 92.06 89 ASP A O 1
ATOM 724 N N . LEU A 1 90 ? -1.751 -1.351 -1.032 1.00 91.50 90 LEU A N 1
ATOM 725 C CA . LEU A 1 90 ? -1.872 -0.497 0.153 1.00 91.50 90 LEU A CA 1
ATOM 726 C C . LEU A 1 90 ? -3.090 0.430 0.043 1.00 91.50 90 LEU A C 1
ATOM 728 O O . LEU A 1 90 ? -3.852 0.577 0.999 1.00 91.50 90 LEU A O 1
ATOM 732 N N . SER A 1 91 ? -3.313 1.019 -1.133 1.00 89.25 91 SER A N 1
ATOM 733 C CA . SER A 1 91 ? -4.422 1.957 -1.372 1.00 89.25 91 SER A CA 1
ATOM 734 C C . SER A 1 91 ? -5.773 1.246 -1.447 1.00 89.25 91 SER A C 1
ATOM 736 O O . SER A 1 91 ? -6.776 1.719 -0.902 1.00 89.25 91 SER A O 1
ATOM 738 N N . TRP A 1 92 ? -5.800 0.072 -2.076 1.00 91.50 92 TRP A N 1
ATOM 739 C CA . TRP A 1 92 ? -6.960 -0.807 -2.087 1.00 91.50 92 TRP A CA 1
ATOM 740 C C . TRP A 1 92 ? -7.320 -1.239 -0.664 1.00 91.50 92 TRP A C 1
ATOM 742 O O . TRP A 1 92 ? -8.467 -1.088 -0.250 1.00 91.50 92 TRP A O 1
ATOM 752 N N . THR A 1 93 ? -6.334 -1.662 0.132 1.00 92.31 93 THR A N 1
ATOM 753 C CA . THR A 1 93 ? -6.538 -2.046 1.536 1.00 92.31 93 THR A CA 1
ATOM 754 C C . THR A 1 93 ? -7.098 -0.882 2.353 1.00 92.31 93 THR A C 1
ATOM 756 O O . THR A 1 93 ? -8.089 -1.062 3.058 1.00 92.31 93 THR A O 1
ATOM 759 N N . GLN A 1 94 ? -6.539 0.330 2.222 1.00 90.44 94 GLN A N 1
ATOM 760 C CA . GLN A 1 94 ? -7.088 1.536 2.862 1.00 90.44 94 GLN A CA 1
ATOM 761 C C . GLN A 1 94 ? -8.558 1.759 2.479 1.00 90.44 94 GLN A C 1
ATOM 763 O O . GLN A 1 94 ? -9.391 2.031 3.345 1.00 90.44 94 GLN A O 1
ATOM 768 N N . THR A 1 95 ? -8.895 1.586 1.199 1.00 88.94 95 THR A N 1
ATOM 769 C CA . THR A 1 95 ? -10.273 1.716 0.705 1.00 88.94 95 THR A CA 1
ATOM 770 C C . THR A 1 95 ? -11.197 0.691 1.355 1.00 88.94 95 THR A C 1
ATOM 772 O O . THR A 1 95 ? -12.243 1.070 1.871 1.00 88.94 95 THR A O 1
ATOM 775 N N . VAL A 1 96 ? -10.804 -0.586 1.401 1.00 87.56 96 VAL A N 1
ATOM 776 C CA . VAL A 1 96 ? -11.579 -1.657 2.054 1.00 87.56 96 VAL A CA 1
ATOM 777 C C . VAL A 1 96 ? -11.791 -1.361 3.542 1.00 87.56 96 VAL A C 1
ATOM 779 O O . VAL A 1 96 ? -12.874 -1.596 4.078 1.00 87.56 96 VAL A O 1
ATOM 782 N N . VAL A 1 97 ? -10.789 -0.807 4.228 1.00 88.50 97 VAL A N 1
ATOM 783 C CA . VAL A 1 97 ? -10.921 -0.419 5.639 1.00 88.50 97 VAL 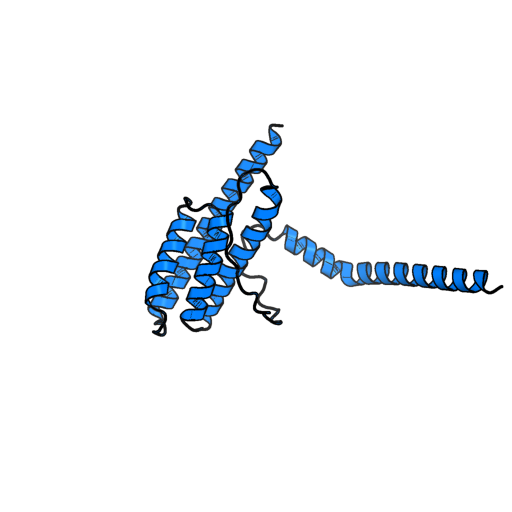A CA 1
ATOM 784 C C . VAL A 1 97 ? -11.936 0.718 5.806 1.00 88.50 97 VAL A C 1
ATOM 786 O O . VAL A 1 97 ? -12.805 0.620 6.679 1.00 88.50 97 VAL A O 1
ATOM 789 N N . LEU A 1 98 ? -11.857 1.755 4.962 1.00 87.62 98 LEU A N 1
ATOM 790 C CA . LEU A 1 98 ? -12.734 2.935 4.978 1.00 87.62 98 LEU A CA 1
ATOM 791 C C . LEU A 1 98 ? -14.190 2.609 4.627 1.00 87.62 98 LEU A C 1
ATOM 793 O O . LEU A 1 98 ? -15.104 3.141 5.252 1.00 87.62 98 LEU A O 1
ATOM 797 N N . THR A 1 99 ? -14.416 1.715 3.664 1.00 85.38 99 THR A N 1
ATOM 798 C CA . THR A 1 99 ? -15.759 1.288 3.234 1.00 85.38 99 THR A CA 1
ATOM 799 C C . THR A 1 99 ? -16.373 0.223 4.140 1.00 85.38 99 THR A C 1
ATOM 801 O O . THR A 1 99 ? -17.425 -0.323 3.823 1.00 85.38 99 THR A O 1
ATOM 804 N N . GLN A 1 100 ? -15.741 -0.059 5.284 1.00 85.25 100 GLN A N 1
ATOM 805 C CA . GLN A 1 100 ? -16.183 -1.068 6.247 1.00 85.25 100 GLN A CA 1
ATOM 806 C C . GLN A 1 100 ? -16.238 -2.491 5.662 1.00 85.25 100 GLN A C 1
ATOM 808 O O . GLN A 1 100 ? -17.032 -3.318 6.100 1.00 85.25 100 GLN A O 1
ATOM 813 N N . GLY A 1 101 ? -15.353 -2.803 4.709 1.00 85.00 101 GLY A N 1
ATOM 814 C CA . GLY A 1 101 ? -15.197 -4.146 4.153 1.00 85.00 101 GLY A CA 1
ATOM 815 C C . GLY A 1 101 ? -14.827 -5.185 5.215 1.00 85.00 101 GLY A C 1
ATOM 816 O O . GLY A 1 101 ? -14.395 -4.841 6.324 1.00 85.00 101 GLY A O 1
ATOM 817 N N . ARG A 1 102 ? -15.011 -6.469 4.897 1.00 86.06 102 ARG A N 1
ATOM 818 C CA . ARG A 1 102 ? -14.866 -7.561 5.871 1.00 86.06 102 ARG A CA 1
ATOM 819 C C . ARG A 1 102 ? -13.415 -7.703 6.328 1.00 86.06 102 ARG A C 1
ATOM 821 O O . ARG A 1 102 ? -12.485 -7.451 5.564 1.00 86.06 102 ARG A O 1
ATOM 828 N N . ALA A 1 103 ? -13.216 -8.204 7.547 1.00 85.25 103 ALA A N 1
ATOM 829 C CA . ALA A 1 103 ? -11.881 -8.426 8.114 1.00 85.25 103 ALA A CA 1
ATOM 830 C C . ALA A 1 103 ? -10.977 -9.306 7.225 1.00 85.25 103 ALA A C 1
ATOM 832 O O . ALA A 1 103 ? -9.783 -9.045 7.095 1.00 85.25 103 ALA A O 1
ATOM 833 N N . VAL A 1 104 ? -11.551 -10.317 6.565 1.00 86.56 104 VAL A N 1
ATOM 834 C CA . VAL A 1 104 ? -10.821 -11.197 5.640 1.00 86.56 104 VAL A CA 1
ATOM 835 C C . VAL A 1 104 ? -10.308 -10.463 4.397 1.00 86.56 104 VAL A C 1
ATOM 837 O O . VAL A 1 104 ? -9.203 -10.752 3.943 1.00 86.56 104 VAL A O 1
ATOM 840 N N . ASP A 1 105 ? -11.057 -9.484 3.887 1.00 88.44 105 ASP A N 1
ATOM 841 C CA . ASP A 1 105 ? -10.678 -8.728 2.690 1.00 88.44 105 ASP A CA 1
ATOM 842 C C . ASP A 1 105 ? -9.543 -7.745 3.030 1.00 88.44 105 ASP A C 1
ATOM 844 O O . ASP A 1 105 ? -8.577 -7.610 2.280 1.00 88.44 105 ASP A O 1
ATOM 848 N N . ILE A 1 106 ? -9.590 -7.148 4.228 1.00 90.06 106 ILE A N 1
ATOM 849 C CA . ILE A 1 106 ? -8.495 -6.336 4.783 1.00 90.06 106 ILE A CA 1
ATOM 850 C C . ILE A 1 106 ? -7.229 -7.186 4.941 1.00 90.06 106 ILE A C 1
ATOM 852 O O . ILE A 1 106 ? -6.160 -6.808 4.467 1.00 90.06 106 ILE A O 1
ATOM 856 N N . ALA A 1 107 ? -7.343 -8.358 5.575 1.00 89.69 107 ALA A N 1
ATOM 857 C CA . ALA A 1 107 ? -6.211 -9.258 5.784 1.00 89.69 107 ALA A CA 1
ATOM 858 C C . ALA A 1 107 ? -5.609 -9.749 4.457 1.00 89.69 107 ALA A C 1
ATOM 860 O O . ALA A 1 107 ? -4.391 -9.902 4.350 1.00 89.69 107 ALA A O 1
ATOM 861 N N . TYR A 1 108 ? -6.442 -9.978 3.439 1.00 90.56 108 TYR A N 1
ATOM 862 C CA . TYR A 1 108 ? -5.982 -10.307 2.094 1.00 90.56 108 TYR A CA 1
ATOM 863 C C . TYR A 1 108 ? -5.129 -9.179 1.500 1.00 90.56 108 TYR A C 1
ATOM 865 O O . TYR A 1 108 ? -3.997 -9.433 1.091 1.00 90.56 108 TYR A O 1
ATOM 873 N N . GLY A 1 109 ? -5.620 -7.937 1.528 1.00 91.75 109 GLY A N 1
ATOM 874 C CA . GLY A 1 109 ? -4.889 -6.782 0.997 1.00 91.75 109 GLY A CA 1
ATOM 875 C C . GLY A 1 109 ? -3.565 -6.523 1.709 1.00 91.75 109 GLY A C 1
ATOM 876 O O . GLY A 1 109 ? -2.548 -6.267 1.064 1.00 91.75 109 GLY A O 1
ATOM 877 N N . LEU A 1 110 ? -3.537 -6.691 3.034 1.00 94.06 110 LEU A N 1
ATOM 878 C CA . LEU A 1 110 ? -2.309 -6.582 3.823 1.00 94.06 110 LEU A CA 1
ATOM 879 C C . LEU A 1 110 ? -1.275 -7.649 3.444 1.00 94.06 110 LEU A C 1
ATOM 881 O O . LEU A 1 110 ? -0.086 -7.347 3.367 1.00 94.06 110 LEU A O 1
ATOM 885 N N . ARG A 1 111 ? -1.705 -8.888 3.171 1.00 93.12 111 ARG A N 1
ATOM 886 C CA . ARG A 1 111 ? -0.803 -9.962 2.721 1.00 93.12 111 ARG A CA 1
ATOM 887 C C . ARG A 1 111 ? -0.230 -9.687 1.334 1.00 93.12 111 ARG A C 1
ATOM 889 O O . ARG A 1 111 ? 0.969 -9.881 1.154 1.00 93.12 111 ARG A O 1
ATOM 896 N N . GLN A 1 112 ? -1.051 -9.219 0.391 1.00 93.88 112 GLN A N 1
ATOM 897 C CA . GLN A 1 112 ? -0.570 -8.833 -0.943 1.00 93.88 112 GLN A CA 1
ATOM 898 C C . GLN A 1 112 ? 0.422 -7.667 -0.843 1.00 93.88 112 GLN A C 1
ATOM 900 O O . GLN A 1 112 ? 1.557 -7.773 -1.306 1.00 93.88 112 GLN A O 1
ATOM 905 N N . SER A 1 113 ? 0.070 -6.636 -0.068 1.00 94.25 113 SER A N 1
ATOM 906 C CA . SER A 1 113 ? 0.965 -5.514 0.231 1.00 94.25 113 SER A CA 1
ATOM 907 C C . SER A 1 113 ? 2.293 -5.992 0.830 1.00 94.25 113 SER A C 1
ATOM 909 O O . SER A 1 113 ? 3.352 -5.522 0.433 1.00 94.25 113 SER A O 1
ATOM 911 N N . SER A 1 114 ? 2.270 -6.950 1.765 1.00 94.31 114 SER A N 1
ATOM 912 C CA . SER A 1 114 ? 3.477 -7.494 2.404 1.00 94.31 114 SER A CA 1
ATOM 913 C C . SER A 1 114 ? 4.361 -8.288 1.444 1.00 94.31 114 SER A C 1
ATOM 915 O O . SER A 1 114 ? 5.587 -8.236 1.568 1.00 94.31 114 SER A O 1
ATOM 917 N N . LEU A 1 115 ? 3.761 -9.018 0.500 1.00 91.94 115 LEU A N 1
ATOM 918 C CA . LEU A 1 115 ? 4.487 -9.733 -0.547 1.00 91.94 115 LEU A CA 1
ATOM 919 C C . LEU A 1 115 ? 5.232 -8.741 -1.443 1.00 91.94 115 LEU A C 1
ATOM 921 O O . LEU A 1 115 ? 6.452 -8.832 -1.579 1.00 91.94 115 LEU A O 1
ATOM 925 N N . HIS A 1 116 ? 4.518 -7.751 -1.980 1.00 90.81 116 HIS A N 1
ATOM 926 C CA . HIS A 1 116 ? 5.113 -6.746 -2.855 1.00 90.81 116 HIS A CA 1
ATOM 927 C C . HIS A 1 116 ? 6.119 -5.860 -2.116 1.00 90.81 116 HIS A C 1
ATOM 929 O O . HIS A 1 116 ? 7.179 -5.571 -2.661 1.00 90.81 116 HIS A O 1
ATOM 935 N N . MET A 1 117 ? 5.871 -5.509 -0.850 1.00 91.38 117 MET A N 1
ATOM 936 C CA . MET A 1 117 ? 6.832 -4.784 -0.007 1.00 91.38 117 MET A CA 1
ATOM 937 C C . MET A 1 117 ? 8.136 -5.566 0.143 1.00 91.38 117 MET A C 1
ATOM 939 O O . MET A 1 117 ? 9.217 -5.011 -0.024 1.00 91.38 117 MET A O 1
ATOM 943 N N . THR A 1 118 ? 8.040 -6.871 0.392 1.00 89.38 118 THR A N 1
ATOM 944 C CA . THR A 1 118 ? 9.208 -7.745 0.540 1.00 89.38 118 THR A CA 1
ATOM 945 C C . THR A 1 118 ? 9.986 -7.874 -0.766 1.00 89.38 118 THR A C 1
ATOM 947 O O . THR A 1 118 ? 11.212 -7.804 -0.754 1.00 89.38 118 THR A O 1
ATOM 950 N N . ASN A 1 119 ? 9.293 -8.010 -1.898 1.00 86.62 119 ASN A N 1
ATOM 951 C CA . ASN A 1 119 ? 9.931 -8.038 -3.215 1.00 86.62 119 ASN A CA 1
ATOM 952 C C . ASN A 1 119 ? 10.595 -6.699 -3.570 1.00 86.62 119 ASN A C 1
ATOM 954 O O . ASN A 1 119 ? 11.568 -6.667 -4.317 1.00 86.62 119 ASN A O 1
A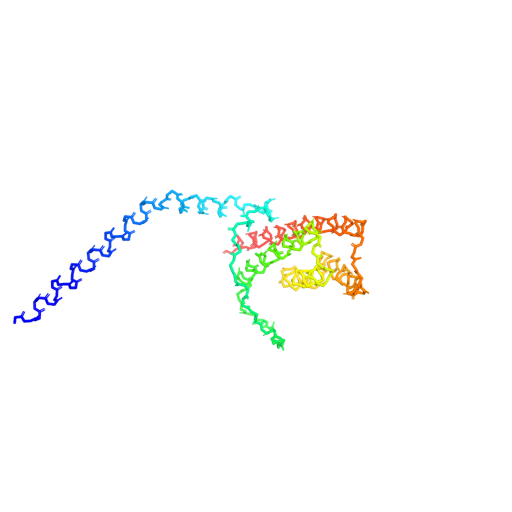TOM 958 N N . THR A 1 120 ? 10.062 -5.608 -3.023 1.00 84.50 120 THR A N 1
ATOM 959 C CA . THR A 1 120 ? 10.475 -4.236 -3.300 1.00 84.50 120 THR A CA 1
ATOM 960 C C . THR A 1 120 ? 11.664 -3.784 -2.447 1.00 84.50 120 THR A C 1
ATOM 962 O O . THR A 1 120 ? 12.656 -3.285 -2.972 1.00 84.50 120 THR A O 1
ATOM 965 N N . LEU A 1 121 ? 11.553 -3.927 -1.125 1.00 84.94 121 LEU A N 1
ATOM 966 C CA . LEU A 1 121 ? 12.503 -3.406 -0.135 1.00 84.94 121 LEU A CA 1
ATOM 967 C C . LEU A 1 121 ? 13.368 -4.503 0.503 1.00 84.94 121 LEU A C 1
ATOM 969 O O . LEU A 1 121 ? 14.319 -4.207 1.223 1.00 84.94 121 LEU A O 1
ATOM 973 N N . GLY A 1 122 ? 13.041 -5.773 0.261 1.00 84.06 122 GLY A N 1
ATOM 974 C CA . GLY A 1 122 ? 13.657 -6.916 0.925 1.00 84.06 122 GLY A CA 1
ATOM 975 C C . GLY A 1 122 ? 13.015 -7.245 2.276 1.00 84.06 122 GLY A C 1
ATOM 976 O O . GLY A 1 122 ? 12.382 -6.406 2.920 1.00 84.06 122 GLY A O 1
ATOM 977 N N . VAL A 1 123 ? 13.207 -8.491 2.722 1.00 82.12 123 VAL A N 1
ATOM 978 C CA . VAL A 1 123 ? 12.694 -9.015 4.008 1.00 82.12 123 VAL A CA 1
ATOM 979 C C . VAL A 1 123 ? 13.261 -8.239 5.202 1.00 82.12 123 VAL A C 1
ATOM 981 O O . VAL A 1 123 ? 12.600 -8.088 6.228 1.00 82.12 123 VAL A O 1
ATOM 984 N N . ASP A 1 124 ? 14.485 -7.727 5.070 1.00 82.81 124 ASP A N 1
ATOM 985 C CA . ASP A 1 124 ? 15.183 -7.050 6.159 1.00 82.81 124 ASP A CA 1
ATOM 986 C C . ASP A 1 124 ? 14.851 -5.569 6.320 1.00 82.81 124 ASP A C 1
ATOM 988 O O . ASP A 1 124 ? 15.221 -4.994 7.349 1.00 82.81 124 ASP A O 1
ATOM 992 N N . SER A 1 125 ? 14.118 -4.972 5.372 1.00 88.06 125 SER A N 1
ATOM 993 C CA . SER A 1 125 ? 13.674 -3.583 5.491 1.00 88.06 125 SER A CA 1
ATOM 994 C C . SER A 1 125 ? 12.827 -3.396 6.761 1.00 88.06 125 SER A C 1
ATOM 996 O O . SER A 1 125 ? 11.917 -4.194 7.026 1.00 88.06 125 SER A O 1
ATOM 998 N N . PRO A 1 126 ? 13.077 -2.331 7.548 1.00 88.94 126 PRO A N 1
ATOM 999 C CA . PRO A 1 126 ? 12.247 -1.989 8.699 1.00 88.94 126 PRO A CA 1
ATOM 1000 C C . PRO A 1 126 ? 10.766 -1.842 8.330 1.00 88.94 126 PRO A C 1
ATOM 1002 O O . PRO A 1 126 ? 9.894 -2.270 9.089 1.00 88.94 126 PRO A O 1
ATOM 1005 N N . THR A 1 127 ? 10.478 -1.284 7.151 1.00 90.56 127 THR A N 1
ATOM 1006 C CA . THR A 1 127 ? 9.108 -1.106 6.663 1.00 90.56 127 THR A CA 1
ATOM 1007 C C . THR A 1 127 ? 8.465 -2.443 6.285 1.00 90.56 127 THR A C 1
ATOM 1009 O O . THR A 1 127 ? 7.314 -2.685 6.660 1.00 90.56 127 THR A O 1
ATOM 1012 N N . SER A 1 128 ? 9.210 -3.355 5.645 1.00 91.94 128 SER A N 1
ATOM 1013 C CA . SER A 1 128 ? 8.752 -4.734 5.395 1.00 91.94 128 SER A CA 1
ATOM 1014 C C . SER A 1 128 ? 8.414 -5.472 6.692 1.00 91.94 128 SER A C 1
ATOM 1016 O O . SER A 1 128 ? 7.351 -6.087 6.791 1.00 91.94 128 SER A O 1
ATOM 1018 N N . LYS A 1 129 ? 9.276 -5.373 7.714 1.00 92.62 129 LYS A N 1
ATOM 1019 C CA . LYS A 1 129 ? 9.052 -6.005 9.026 1.00 92.62 129 LYS A CA 1
ATOM 1020 C C . LYS A 1 129 ? 7.804 -5.459 9.709 1.00 92.62 129 LYS A C 1
ATOM 1022 O O . LYS A 1 129 ? 6.947 -6.239 10.110 1.00 92.62 129 LYS A O 1
ATOM 1027 N N . ARG A 1 130 ? 7.640 -4.133 9.741 1.00 93.31 130 ARG A N 1
ATOM 1028 C CA . ARG A 1 130 ? 6.451 -3.500 10.331 1.00 93.31 130 ARG A CA 1
ATOM 1029 C C . ARG A 1 130 ? 5.158 -3.953 9.650 1.00 93.31 130 ARG A C 1
ATOM 1031 O O . ARG A 1 130 ? 4.183 -4.246 10.335 1.00 93.31 130 ARG A O 1
ATOM 1038 N N . LEU A 1 131 ? 5.135 -4.031 8.318 1.00 95.19 131 LEU A N 1
ATOM 1039 C CA . LEU A 1 131 ? 3.954 -4.515 7.599 1.00 95.19 131 LEU A CA 1
ATOM 1040 C C . LEU A 1 131 ? 3.682 -6.001 7.884 1.00 95.19 131 LEU A C 1
ATOM 1042 O O . LEU A 1 131 ? 2.530 -6.379 8.088 1.00 95.19 131 LEU A O 1
ATOM 1046 N N . SER A 1 132 ? 4.726 -6.827 7.971 1.00 93.88 132 SER A N 1
ATOM 1047 C CA . SER A 1 132 ? 4.614 -8.240 8.357 1.00 93.88 132 SER A CA 1
ATOM 1048 C C . SER A 1 132 ? 4.053 -8.421 9.776 1.00 93.88 132 SER A C 1
ATOM 1050 O O . SER A 1 132 ? 3.207 -9.291 10.010 1.00 93.88 132 SER A O 1
ATOM 1052 N N . ASP A 1 133 ? 4.452 -7.567 10.721 1.00 92.81 133 ASP A N 1
ATOM 1053 C CA . ASP A 1 133 ? 3.924 -7.576 12.089 1.00 92.81 133 ASP A CA 1
ATOM 1054 C C . ASP A 1 133 ? 2.431 -7.236 12.107 1.00 92.81 133 ASP A C 1
ATOM 1056 O O . ASP A 1 133 ? 1.646 -7.925 12.762 1.00 92.81 133 ASP A O 1
ATOM 1060 N N . ILE A 1 134 ? 2.009 -6.235 11.324 1.00 92.81 134 ILE A N 1
ATOM 1061 C CA . ILE A 1 134 ? 0.588 -5.904 11.153 1.00 92.81 134 ILE A CA 1
ATOM 1062 C C . ILE A 1 134 ? -0.158 -7.094 10.550 1.00 92.81 134 ILE A C 1
ATOM 1064 O O . ILE A 1 134 ? -1.164 -7.522 11.111 1.00 92.81 134 ILE A O 1
ATOM 1068 N N . VAL A 1 135 ? 0.337 -7.691 9.460 1.00 92.81 135 VAL A N 1
ATOM 1069 C CA . VAL A 1 135 ? -0.272 -8.891 8.853 1.00 92.81 135 VAL A CA 1
ATOM 1070 C C . VAL A 1 135 ? -0.443 -10.000 9.892 1.00 92.81 135 VAL A C 1
ATOM 1072 O O . VAL A 1 135 ? -1.519 -10.595 9.996 1.00 92.81 135 VAL A O 1
ATOM 1075 N N . SER A 1 136 ? 0.582 -10.242 10.704 1.00 89.25 136 SER A N 1
ATOM 1076 C CA . SER A 1 136 ? 0.557 -11.260 11.754 1.00 89.25 136 SER A CA 1
ATOM 1077 C C . SER A 1 136 ? -0.516 -10.955 12.799 1.00 89.25 136 SER A C 1
ATOM 1079 O O . SER A 1 136 ? -1.338 -11.821 13.101 1.00 89.25 136 SER A O 1
ATOM 1081 N N . GLN A 1 137 ? -0.605 -9.708 13.266 1.00 85.50 137 GLN A N 1
ATOM 1082 C CA . GLN A 1 137 ? -1.658 -9.270 14.184 1.00 85.50 137 GLN A CA 1
ATOM 1083 C C . GLN A 1 137 ? -3.049 -9.434 13.559 1.00 85.50 137 GLN A C 1
ATOM 1085 O O . GLN A 1 137 ? -3.934 -10.023 14.176 1.00 85.50 137 GLN A O 1
ATOM 1090 N N . THR A 1 138 ? -3.243 -9.012 12.306 1.00 82.00 138 THR A N 1
ATOM 1091 C CA . THR A 1 138 ? -4.545 -9.093 11.618 1.00 82.00 138 THR A CA 1
ATOM 1092 C C . THR A 1 138 ? -5.035 -10.518 11.398 1.00 82.00 138 THR A C 1
ATOM 1094 O O . THR A 1 138 ? -6.235 -10.780 11.485 1.00 82.00 138 THR A O 1
ATOM 1097 N N . SER A 1 139 ? -4.116 -11.458 11.168 1.00 74.56 139 SER A N 1
ATOM 1098 C CA . SER A 1 139 ? -4.451 -12.861 10.926 1.00 74.56 139 SER A CA 1
ATOM 1099 C C . SER A 1 139 ? -5.132 -13.538 12.124 1.00 74.56 139 SER A C 1
ATOM 1101 O O . SER A 1 139 ? -5.933 -14.457 11.934 1.00 74.56 139 SER A O 1
ATOM 1103 N N . SER A 1 140 ? -4.900 -13.023 13.336 1.00 71.06 140 SER A N 1
ATOM 1104 C CA . SER A 1 140 ? -5.540 -13.501 14.567 1.00 71.06 140 SER A CA 1
ATOM 1105 C C . SER A 1 140 ? -7.018 -13.095 14.706 1.00 71.06 140 SER A C 1
ATOM 1107 O O . SER A 1 140 ? -7.745 -13.701 15.488 1.00 71.06 140 SER A O 1
ATOM 1109 N N . PHE A 1 141 ? -7.498 -12.135 13.904 1.00 65.75 141 PHE A N 1
ATOM 1110 C CA . PHE A 1 141 ? -8.855 -11.571 13.991 1.00 65.75 141 PHE A CA 1
ATOM 1111 C C . PHE A 1 141 ? -9.808 -12.051 12.882 1.00 65.75 141 PHE A C 1
ATOM 1113 O O . PHE A 1 141 ? -10.862 -11.456 12.677 1.00 65.75 141 PHE A O 1
ATOM 1120 N N . SER A 1 142 ? -9.456 -13.115 12.155 1.00 58.66 142 SER A N 1
ATOM 1121 C CA . SER A 1 142 ? -10.096 -13.525 10.888 1.00 58.66 142 SER A CA 1
ATOM 1122 C C . SER A 1 142 ? -11.618 -13.763 10.915 1.00 58.66 142 SER A C 1
ATOM 1124 O O . SER A 1 142 ? -12.236 -13.705 9.854 1.00 58.66 142 SER A O 1
ATOM 1126 N N . ASN A 1 143 ? -12.230 -13.962 12.089 1.00 58.50 143 ASN A N 1
ATOM 1127 C CA . ASN A 1 143 ? -13.664 -14.254 12.241 1.00 58.50 143 ASN A CA 1
ATOM 1128 C C . ASN A 1 143 ? -14.471 -13.172 12.986 1.00 58.50 143 ASN A C 1
ATOM 1130 O O . ASN A 1 143 ? -15.665 -13.363 13.204 1.00 58.50 143 ASN A O 1
ATOM 1134 N N . ILE A 1 144 ? -13.848 -12.066 13.408 1.00 70.56 144 ILE A N 1
ATOM 1135 C CA . ILE A 1 144 ? -14.526 -10.990 14.146 1.00 70.56 144 ILE A CA 1
ATOM 1136 C C . ILE A 1 144 ? -14.493 -9.727 13.294 1.00 70.56 144 ILE A C 1
ATOM 1138 O O . ILE A 1 144 ? -13.427 -9.310 12.840 1.00 70.56 144 ILE A O 1
ATOM 1142 N N . ASP A 1 145 ? -15.652 -9.100 13.093 1.00 71.31 145 ASP A N 1
ATOM 1143 C CA . ASP A 1 145 ? -15.705 -7.797 12.443 1.00 71.31 145 ASP A CA 1
ATOM 1144 C C . ASP A 1 145 ? -14.944 -6.762 13.266 1.00 71.31 145 ASP A C 1
ATOM 1146 O O . ASP A 1 145 ? -15.134 -6.599 14.473 1.00 71.31 145 ASP A O 1
ATOM 1150 N N . TRP A 1 146 ? -14.048 -6.056 12.590 1.00 82.50 146 TRP A N 1
ATOM 1151 C CA . TRP A 1 146 ? -13.187 -5.086 13.238 1.00 82.50 146 TRP A CA 1
ATOM 1152 C C . TRP A 1 146 ? -13.962 -3.865 13.704 1.00 82.50 146 TRP A C 1
ATOM 1154 O O . TRP A 1 146 ? -14.716 -3.253 12.938 1.00 82.50 146 TRP A O 1
ATOM 1164 N N . THR A 1 147 ? -13.684 -3.458 14.940 1.00 87.12 147 THR A N 1
ATOM 1165 C CA . THR A 1 147 ? -14.250 -2.249 15.534 1.00 87.12 147 THR A CA 1
ATOM 1166 C C . THR A 1 147 ? -13.773 -0.987 14.799 1.00 87.12 147 THR A C 1
ATOM 1168 O O . THR A 1 147 ? -12.682 -0.977 14.213 1.00 87.12 147 THR A O 1
ATOM 1171 N N . PRO A 1 148 ? -14.524 0.129 14.876 1.00 86.56 148 PRO A N 1
ATOM 1172 C CA . PRO A 1 148 ? -14.088 1.408 14.313 1.00 86.56 148 PRO A CA 1
ATOM 1173 C C . PRO A 1 148 ? -12.720 1.877 14.834 1.00 86.56 148 PRO A C 1
ATOM 1175 O O . PRO A 1 148 ? -11.950 2.473 14.086 1.00 86.56 148 PRO A O 1
ATOM 1178 N N . ILE A 1 149 ? -12.395 1.571 16.096 1.00 89.06 149 ILE A N 1
ATOM 1179 C CA . ILE A 1 149 ? -11.111 1.923 16.720 1.00 89.06 149 ILE A CA 1
ATOM 1180 C C . ILE A 1 149 ? -9.963 1.160 16.048 1.00 89.06 149 ILE A C 1
ATOM 1182 O O . ILE A 1 149 ? -8.973 1.772 15.657 1.00 89.06 149 ILE A O 1
ATOM 1186 N N . GLN A 1 150 ? -10.115 -0.155 15.853 1.00 88.69 150 GLN A N 1
ATOM 1187 C CA . GLN A 1 150 ? -9.113 -0.984 15.170 1.00 88.69 150 GLN A CA 1
ATOM 1188 C C . GLN A 1 150 ? -8.908 -0.549 13.717 1.00 88.69 150 GLN A C 1
ATOM 1190 O O . GLN A 1 150 ? -7.777 -0.453 13.251 1.00 88.69 150 GLN A O 1
ATOM 1195 N N . ARG A 1 151 ? -9.997 -0.238 13.004 1.00 88.25 151 ARG A N 1
ATOM 1196 C CA . ARG A 1 151 ? -9.933 0.251 11.618 1.00 88.25 151 ARG A CA 1
ATOM 1197 C C . ARG A 1 151 ? -9.205 1.588 11.517 1.00 88.25 151 ARG A C 1
ATOM 1199 O O . ARG A 1 151 ? -8.368 1.752 10.637 1.00 88.25 151 ARG A O 1
ATOM 1206 N N . LYS A 1 152 ? -9.488 2.523 12.428 1.00 90.75 152 LYS A N 1
ATOM 1207 C CA . LYS A 1 152 ? -8.799 3.818 12.479 1.00 90.75 152 LYS A CA 1
ATOM 1208 C C . LYS A 1 152 ? -7.302 3.650 12.753 1.00 90.75 152 LYS A C 1
ATOM 1210 O O . LYS A 1 152 ? -6.504 4.229 12.026 1.00 90.75 152 LYS A O 1
ATOM 1215 N N . ALA A 1 153 ? -6.937 2.825 13.736 1.00 90.75 153 ALA A N 1
ATOM 1216 C CA . ALA A 1 153 ? -5.536 2.532 14.040 1.00 90.75 153 ALA A CA 1
ATOM 1217 C C . ALA A 1 153 ? -4.810 1.923 12.828 1.00 90.75 153 ALA A C 1
ATOM 1219 O O . ALA A 1 153 ? -3.731 2.382 12.463 1.00 90.75 153 ALA A O 1
ATOM 1220 N N . LEU A 1 154 ? -5.443 0.970 12.129 1.00 91.75 154 LEU A N 1
ATOM 1221 C CA . LEU A 1 154 ? -4.866 0.400 10.912 1.00 91.75 154 LEU A CA 1
ATOM 1222 C C . LEU A 1 154 ? -4.668 1.452 9.811 1.00 91.75 154 LEU A C 1
ATOM 1224 O O . LEU A 1 154 ? -3.657 1.413 9.120 1.00 91.75 154 LEU A O 1
ATOM 1228 N N . LEU A 1 155 ? -5.605 2.384 9.617 1.00 91.44 155 LEU A N 1
ATOM 1229 C CA . LEU A 1 155 ? -5.450 3.444 8.612 1.00 91.44 155 LEU A CA 1
ATOM 1230 C C . LEU A 1 155 ? -4.248 4.348 8.908 1.00 91.44 155 LEU A C 1
ATOM 1232 O 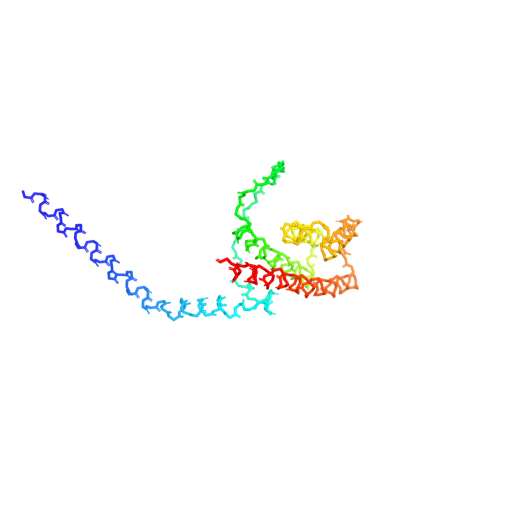O . LEU A 1 155 ? -3.502 4.680 7.987 1.00 91.44 155 LEU A O 1
ATOM 1236 N N . GLU A 1 156 ? -4.049 4.712 10.175 1.00 91.06 156 GLU A N 1
ATOM 1237 C CA . GLU A 1 156 ? -2.895 5.500 10.623 1.00 91.06 156 GLU A CA 1
ATOM 1238 C C . GLU A 1 156 ? -1.579 4.739 10.390 1.00 91.06 156 GLU A C 1
ATOM 1240 O O . GLU A 1 156 ? -0.613 5.305 9.866 1.00 91.06 156 GLU A O 1
ATOM 1245 N N . ASP A 1 157 ? -1.555 3.439 10.695 1.00 91.88 157 ASP A N 1
ATOM 1246 C CA . ASP A 1 157 ? -0.405 2.575 10.429 1.00 91.88 157 ASP A CA 1
ATOM 1247 C C . ASP A 1 157 ? -0.116 2.420 8.931 1.00 91.88 157 ASP A C 1
ATOM 1249 O O . ASP A 1 157 ? 1.043 2.505 8.515 1.00 91.88 157 ASP A O 1
ATOM 1253 N N . LEU A 1 158 ? -1.151 2.232 8.107 1.00 90.94 158 LEU A N 1
ATOM 1254 C CA . LEU A 1 158 ? -1.020 2.112 6.655 1.00 90.94 158 LEU A CA 1
ATOM 1255 C C . LEU A 1 158 ? -0.465 3.390 6.028 1.00 90.94 158 LEU A C 1
ATOM 1257 O O . LEU A 1 158 ? 0.394 3.310 5.152 1.00 90.94 158 LEU A O 1
ATOM 1261 N N . GLU A 1 159 ? -0.902 4.562 6.487 1.00 88.69 159 GLU A N 1
ATOM 1262 C CA . GLU A 1 159 ? -0.373 5.831 5.985 1.00 88.69 159 GLU A CA 1
ATOM 1263 C C . GLU A 1 159 ? 1.094 6.030 6.391 1.00 88.69 159 GLU A C 1
ATOM 1265 O O . GLU A 1 159 ? 1.929 6.411 5.564 1.00 88.69 159 GLU A O 1
ATOM 1270 N N . CYS A 1 160 ? 1.452 5.666 7.628 1.00 88.12 160 CYS A N 1
ATOM 1271 C CA . CYS A 1 160 ? 2.849 5.655 8.064 1.00 88.12 160 CYS A CA 1
ATOM 1272 C C . CYS A 1 160 ? 3.708 4.721 7.198 1.00 88.12 160 CYS A C 1
ATOM 1274 O O . CYS A 1 160 ? 4.814 5.095 6.802 1.00 88.12 160 CYS A O 1
ATOM 1276 N N . ILE A 1 161 ? 3.206 3.521 6.885 1.00 92.44 161 ILE A N 1
ATOM 1277 C CA . ILE A 1 161 ? 3.898 2.544 6.035 1.00 92.44 161 ILE A CA 1
ATOM 1278 C C . ILE A 1 161 ? 4.068 3.072 4.615 1.00 92.44 161 ILE A C 1
ATOM 1280 O O . ILE A 1 161 ? 5.164 2.970 4.071 1.00 92.44 161 ILE A O 1
ATOM 1284 N N . LYS A 1 162 ? 3.032 3.676 4.022 1.00 88.50 162 LYS A N 1
ATOM 1285 C CA . LYS A 1 162 ? 3.118 4.270 2.680 1.00 88.50 162 LYS A CA 1
ATOM 1286 C C . LYS A 1 162 ? 4.201 5.343 2.612 1.00 88.50 162 LYS A C 1
ATOM 1288 O O . LYS A 1 162 ? 5.026 5.318 1.700 1.00 88.50 162 LYS A O 1
ATOM 1293 N N . HIS A 1 163 ? 4.243 6.254 3.584 1.00 86.31 163 HIS A N 1
ATOM 1294 C CA . HIS A 1 163 ? 5.274 7.292 3.634 1.00 86.31 163 HIS A CA 1
ATOM 1295 C C . HIS A 1 163 ? 6.683 6.724 3.843 1.00 86.31 163 HIS A C 1
ATOM 1297 O O . HIS A 1 163 ? 7.623 7.167 3.179 1.00 86.31 163 HIS A O 1
ATOM 1303 N N . ALA A 1 164 ? 6.841 5.743 4.738 1.00 86.62 164 ALA A N 1
ATOM 1304 C CA . ALA A 1 164 ? 8.128 5.099 4.987 1.00 86.62 164 ALA A CA 1
ATOM 1305 C C . ALA A 1 164 ? 8.630 4.341 3.749 1.00 86.62 164 ALA A C 1
ATOM 1307 O O . ALA A 1 164 ? 9.767 4.551 3.323 1.00 86.62 164 ALA A O 1
ATOM 1308 N N . ALA A 1 165 ? 7.754 3.560 3.110 1.00 87.56 165 ALA A N 1
ATOM 1309 C CA . ALA A 1 165 ? 8.054 2.847 1.877 1.00 87.56 165 ALA A CA 1
ATOM 1310 C C . ALA A 1 165 ? 8.464 3.821 0.769 1.00 87.56 165 ALA A C 1
ATOM 1312 O O . ALA A 1 165 ? 9.528 3.657 0.189 1.00 87.56 165 ALA A O 1
ATOM 1313 N N . ALA A 1 166 ? 7.694 4.887 0.524 1.00 83.81 166 ALA A N 1
ATOM 1314 C CA . ALA A 1 166 ? 8.035 5.882 -0.494 1.00 83.81 166 ALA A CA 1
ATOM 1315 C C . ALA A 1 166 ? 9.427 6.501 -0.270 1.00 83.81 166 ALA A C 1
ATOM 1317 O O . ALA A 1 166 ? 10.181 6.693 -1.224 1.00 83.81 166 ALA A O 1
ATOM 1318 N N . LYS A 1 167 ? 9.800 6.768 0.989 1.00 82.88 167 LYS A N 1
ATOM 1319 C CA . LYS A 1 167 ? 11.126 7.291 1.341 1.00 82.88 167 LYS A CA 1
ATOM 1320 C C . LYS A 1 167 ? 12.244 6.273 1.090 1.00 82.88 167 LYS A C 1
ATOM 1322 O O . LYS A 1 167 ? 13.288 6.643 0.552 1.00 82.88 167 LYS A O 1
ATOM 1327 N N . GLU A 1 168 ? 12.050 5.013 1.473 1.00 83.31 168 GLU A N 1
ATOM 1328 C CA . GLU A 1 168 ? 13.034 3.949 1.226 1.00 83.31 168 GLU A CA 1
ATOM 1329 C C . GLU A 1 168 ? 13.205 3.689 -0.275 1.00 83.31 168 GLU A C 1
ATOM 1331 O O . GLU A 1 168 ? 14.331 3.644 -0.767 1.00 83.31 168 GLU A O 1
ATOM 1336 N N . ILE A 1 169 ? 12.099 3.628 -1.021 1.00 81.81 169 ILE A N 1
ATOM 1337 C CA . ILE A 1 169 ? 12.101 3.481 -2.480 1.00 81.81 169 ILE A CA 1
ATOM 1338 C C . ILE A 1 169 ? 12.867 4.634 -3.132 1.00 81.81 169 ILE A C 1
ATOM 1340 O O . ILE A 1 169 ? 13.745 4.389 -3.956 1.00 81.81 169 ILE A O 1
ATOM 1344 N N . GLN A 1 170 ? 12.590 5.882 -2.741 1.00 80.06 170 GLN A N 1
ATOM 1345 C CA . GLN A 1 170 ? 13.313 7.041 -3.267 1.00 80.06 170 GLN A CA 1
ATOM 1346 C C . GLN A 1 170 ? 14.819 6.938 -2.989 1.00 80.06 170 GLN A C 1
ATOM 1348 O O . GLN A 1 170 ? 15.619 7.167 -3.886 1.00 80.06 170 GLN A O 1
ATOM 1353 N N . THR A 1 171 ? 15.204 6.512 -1.783 1.00 79.12 171 THR A N 1
ATOM 1354 C CA . THR A 1 171 ? 16.617 6.323 -1.409 1.00 79.12 171 THR A CA 1
ATOM 1355 C C . THR A 1 171 ? 17.304 5.278 -2.297 1.00 79.12 171 THR A C 1
ATOM 1357 O O . THR A 1 171 ? 18.437 5.481 -2.741 1.00 79.12 171 THR A O 1
ATOM 1360 N N . ILE A 1 172 ? 16.616 4.169 -2.590 1.00 75.88 172 ILE A N 1
ATOM 1361 C CA . ILE 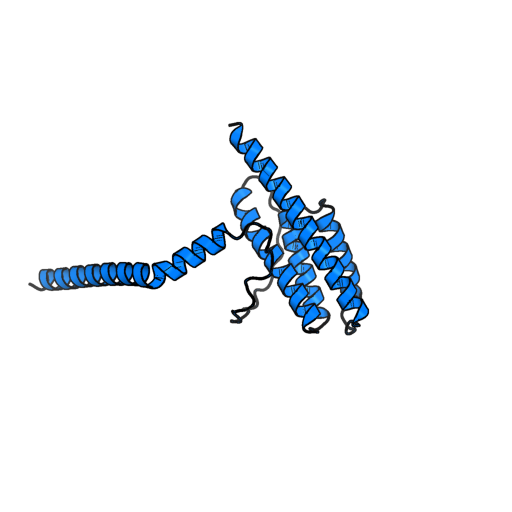A 1 172 ? 17.104 3.132 -3.510 1.00 75.88 172 ILE A CA 1
ATOM 1362 C C . ILE A 1 172 ? 17.275 3.718 -4.917 1.00 75.88 172 ILE A C 1
ATOM 1364 O O . ILE A 1 172 ? 18.324 3.532 -5.533 1.00 75.88 172 ILE A O 1
ATOM 1368 N N . MET A 1 173 ? 16.276 4.452 -5.412 1.00 73.44 173 MET A N 1
ATOM 1369 C CA . MET A 1 173 ? 16.310 5.073 -6.739 1.00 73.44 173 MET A CA 1
ATOM 1370 C C . MET A 1 173 ? 17.456 6.085 -6.877 1.00 73.44 173 MET A C 1
ATOM 1372 O O . MET A 1 173 ? 18.185 6.039 -7.869 1.00 73.44 173 MET A O 1
ATOM 1376 N N . ASP A 1 174 ? 17.666 6.936 -5.871 1.00 75.75 174 ASP A N 1
ATOM 1377 C CA . ASP A 1 174 ? 18.753 7.922 -5.848 1.00 75.75 174 ASP A CA 1
ATOM 1378 C C . ASP A 1 174 ? 20.126 7.226 -5.870 1.00 75.75 174 ASP A C 1
ATOM 1380 O O . ASP A 1 174 ? 20.995 7.565 -6.675 1.00 75.75 174 ASP A O 1
ATOM 1384 N N . THR A 1 175 ? 20.294 6.171 -5.064 1.00 74.12 175 THR A N 1
ATOM 1385 C CA . THR A 1 175 ? 21.536 5.377 -5.008 1.00 74.12 175 THR A CA 1
ATOM 1386 C C . THR A 1 175 ? 21.842 4.695 -6.348 1.00 74.12 175 THR A C 1
ATOM 1388 O O . THR A 1 175 ? 22.997 4.651 -6.789 1.00 74.12 175 THR A O 1
ATOM 1391 N N . LEU A 1 176 ? 20.817 4.166 -7.025 1.00 69.19 176 LEU A N 1
ATOM 1392 C CA . LEU A 1 176 ? 20.960 3.552 -8.347 1.00 69.19 176 LEU A CA 1
ATOM 1393 C C . LEU A 1 176 ? 21.348 4.586 -9.413 1.00 69.19 176 LEU A C 1
ATOM 1395 O O . LEU A 1 176 ? 22.195 4.295 -10.259 1.00 69.19 176 LEU A O 1
ATOM 1399 N N . GLN A 1 177 ? 20.783 5.794 -9.355 1.00 70.31 177 GLN A N 1
ATOM 1400 C CA . GLN A 1 177 ? 21.112 6.879 -10.280 1.00 70.31 177 GLN A CA 1
ATOM 1401 C C . GLN A 1 177 ? 22.556 7.374 -10.096 1.00 70.31 177 GLN A C 1
ATOM 1403 O O . GLN A 1 177 ? 23.273 7.563 -11.080 1.00 70.31 177 GLN A O 1
ATOM 1408 N N . GLU A 1 178 ? 23.018 7.530 -8.853 1.00 68.56 178 GLU A N 1
ATOM 1409 C CA . GLU A 1 178 ? 24.412 7.887 -8.559 1.00 68.56 178 GLU A CA 1
ATOM 1410 C C . GLU A 1 178 ? 25.406 6.812 -9.014 1.00 68.56 178 GLU A C 1
ATOM 1412 O O . GLU A 1 178 ? 26.490 7.134 -9.504 1.00 68.56 178 GLU A O 1
ATOM 1417 N N . SER A 1 179 ? 25.039 5.537 -8.874 1.00 67.00 179 SER A N 1
ATOM 1418 C CA . SER A 1 179 ? 25.877 4.408 -9.291 1.00 67.00 179 SER A CA 1
ATOM 1419 C C . SER A 1 179 ? 25.937 4.265 -10.815 1.00 67.00 179 SER A C 1
ATOM 1421 O O . SER A 1 179 ? 26.990 3.940 -11.358 1.00 67.00 179 SER A O 1
ATOM 1423 N N . GLY A 1 180 ? 24.834 4.552 -11.515 1.00 57.50 180 GLY A N 1
ATOM 1424 C CA . GLY A 1 180 ? 24.767 4.534 -12.979 1.00 57.50 180 GLY A CA 1
ATOM 1425 C C . GLY A 1 180 ? 25.559 5.658 -13.657 1.00 57.50 180 GLY A C 1
ATOM 1426 O O . GLY A 1 180 ? 26.047 5.464 -14.762 1.00 57.50 180 GLY A O 1
ATOM 1427 N N . ASN A 1 181 ? 25.747 6.798 -12.985 1.00 49.31 181 ASN A N 1
ATOM 1428 C CA . ASN A 1 181 ? 26.545 7.926 -13.486 1.00 49.31 181 ASN A CA 1
ATOM 1429 C C . ASN A 1 181 ? 28.067 7.764 -13.282 1.00 49.31 181 ASN A C 1
ATOM 1431 O O . ASN A 1 181 ? 28.829 8.650 -13.668 1.00 49.31 181 ASN A O 1
ATOM 1435 N N . LYS A 1 182 ? 28.519 6.680 -12.635 1.00 47.41 182 LYS A N 1
ATOM 1436 C CA . LYS A 1 182 ? 29.943 6.384 -12.379 1.00 47.41 18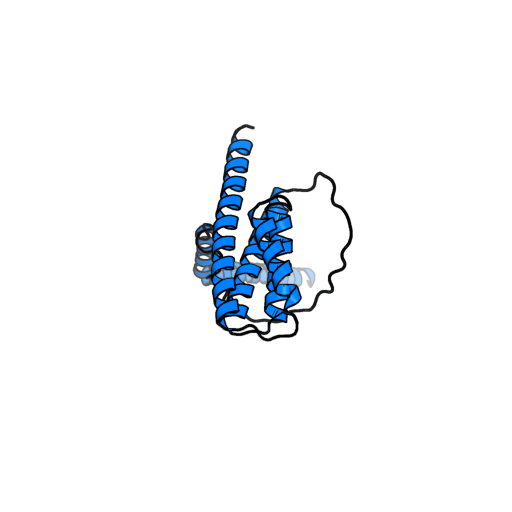2 LYS A CA 1
ATOM 1437 C C . LYS A 1 182 ? 30.547 5.352 -13.348 1.00 47.41 182 LYS A C 1
ATOM 1439 O O . LYS A 1 182 ? 31.677 4.919 -13.119 1.00 47.41 182 LYS A O 1
ATOM 1444 N N . LEU A 1 183 ? 29.816 4.968 -14.396 1.00 40.97 183 LEU A N 1
ATOM 1445 C CA . LEU A 1 183 ? 30.272 4.132 -15.517 1.00 40.97 183 LEU A CA 1
ATOM 1446 C C . LEU A 1 183 ? 30.365 4.972 -16.794 1.00 40.97 183 LEU A C 1
ATOM 1448 O O . LEU A 1 183 ? 31.255 4.659 -17.614 1.00 40.97 183 LEU A O 1
#

pLDDT: mean 70.66, std 20.94, range [26.77, 95.19]

Foldseek 3Di:
DVVVVVVVVVVVVVVVVVVVVVVCCVVCVVVVVVVVVVVVVPPLPPLADPPPPDDDDDDDDDDDDDDDDDDDPCPPPQLVVLVNQLSVLLNVLLVCLVVQHFLQVNLVSLVSNLVSLCSHQNCPDPLSVLSVVVSVVSVVCRPPRDDPVRSVVVNVSSVVSSVSSSVSNVVVVVVVVVVVVVD

Radius of gyration: 23.11 Å; chains: 1; bounding box: 46×38×81 Å

Secondary structure (DSSP, 8-state):
-HHHHHHHHHHHHHHHHHHHHHHHHHHSHHHHHHHHHHHHH--GGGTTSS--S-----------------S-S-HHHHHHHHHHHHHHHHHHHHHHHHTT--HHHHHHHHHHHHHHHHHHH-TT-HHHHHHHHHHHHHHTTTTSPPPHHHHHHHHHHHHHHHHHHHHHHHHHHHHHHHHHTT-

Sequence (183 aa):
MFNSIYKILVDLGITAWVIFALVALFVFRKSLMDLISNLHTFRFKDFGVGFLNRSDSVAESTVKTTGTLENGRTQNGRNFLEFYWLGHDLSWTQTVVLTQGRAVDIAYGLRQSSLHMTNTLGVDSPTSKRLSDIVSQTSSFSNIDWTPIQRKALLEDLECIKHAAAKEIQTIMDTLQESGNKL